Protein AF-A0A2A2TGB6-F1 (afdb_monomer)

Radius of gyration: 18.62 Å; Cα contacts (8 Å, |Δi|>4): 127; chains: 1; bounding box: 58×56×31 Å

Mean predicted aligned error: 11.12 Å

Organism: NCBI:txid987040

pLDDT: mean 76.11, std 18.31, range [36.84, 95.5]

Solvent-accessible surface area (backbone atoms only — not comparable to full-atom values): 7276 Å² total; per-residue (Å²): 134,87,78,77,81,79,78,75,74,75,59,67,70,59,56,49,50,54,51,52,59,74,47,57,43,78,45,72,71,53,74,88,47,35,65,60,49,33,50,50,52,38,50,45,40,63,69,57,45,51,79,82,42,55,72,67,58,37,41,71,77,40,45,94,55,62,73,78,56,65,52,55,61,59,43,71,75,45,55,27,36,32,33,25,45,86,94,43,78,45,26,41,30,34,43,43,98,87,75,47,75,78,44,79,47,63,40,82,92,56,66,90,69,52,88,89,63,85,124

Nearest PDB structures (foldseek):
  2fiw-assembly1_A  TM=8.473E-01  e=2.359E-06  Rhodopseudomonas palustris CGA009
  3fnc-assembly1_B  TM=7.275E-01  e=4.530E-03  Listeria innocua Clip11262
  7wx6-assembly1_A  TM=6.188E-01  e=2.766E-02  Legionella pneumophila
  2q0y-assembly1_A-2  TM=6.258E-01  e=2.050E-01  Cupriavidus pinatubonensis JMP134
  3iwg-assembly1_A  TM=6.695E-01  e=7.466E-01  Colwellia psychrerythraea 34H

Foldseek 3Di:
DDDPPPPPDPDPVVVVLVVQLVQWDKDADDPVCQVLVLVLQLCCLVPPVVVVDPPVVSCVRRPPDSPPDDSSVVRVVFRKMFTDGVPHTQKIWGADPVGDTPDIGGHPVCPPSCPVPPD

InterPro domains:
  IPR000182 GNAT domain [PF13673] (51-118)
  IPR000182 GNAT domain [PS51186] (24-119)
  IPR016181 Acyl-CoA N-acyltransferase [SSF55729] (23-118)

Structure (mmCIF, N/CA/C/O backbone):
data_AF-A0A2A2TGB6-F1
#
_entry.id   AF-A0A2A2TGB6-F1
#
loop_
_atom_site.group_PDB
_atom_site.id
_atom_site.type_symbol
_atom_site.label_atom_id
_atom_site.label_alt_id
_atom_site.label_comp_id
_atom_site.label_asym_id
_atom_site.label_entity_id
_atom_site.label_seq_id
_atom_site.pdbx_PDB_ins_code
_atom_site.Cartn_x
_atom_site.Cartn_y
_atom_site.Cartn_z
_atom_site.occupancy
_atom_site.B_iso_or_equiv
_atom_site.auth_seq_id
_atom_site.auth_comp_id
_atom_site.auth_asym_id
_atom_site.auth_atom_id
_atom_site.pdbx_PDB_model_num
ATOM 1 N N . MET A 1 1 ? -44.190 -40.721 10.093 1.00 41.72 1 MET A N 1
ATOM 2 C CA . MET A 1 1 ? -42.928 -40.725 9.331 1.00 41.72 1 MET A CA 1
ATOM 3 C C . MET A 1 1 ? -42.162 -39.500 9.788 1.00 41.72 1 MET A C 1
ATOM 5 O O . MET A 1 1 ? -42.586 -38.392 9.497 1.00 41.72 1 MET A O 1
ATOM 9 N N . THR A 1 2 ? -41.199 -39.695 10.682 1.00 36.84 2 THR A N 1
ATOM 10 C CA . THR A 1 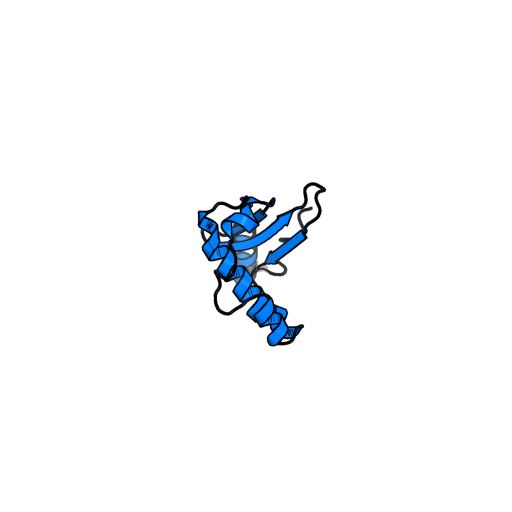2 ? -40.400 -38.630 11.296 1.00 36.84 2 THR A CA 1
ATOM 11 C C . THR A 1 2 ? -39.444 -38.073 10.251 1.00 36.84 2 THR A C 1
ATOM 13 O O . THR A 1 2 ? -38.562 -38.793 9.795 1.00 36.84 2 THR A O 1
ATOM 16 N N . SER A 1 3 ? -39.640 -36.822 9.843 1.00 40.56 3 SER A N 1
ATOM 17 C CA . SER A 1 3 ? -38.651 -36.103 9.044 1.00 40.56 3 SER A CA 1
ATOM 18 C C . SER A 1 3 ? -37.533 -35.669 9.985 1.00 40.56 3 SER A C 1
ATOM 20 O O . SER A 1 3 ? -37.740 -34.799 10.832 1.00 40.56 3 SER A O 1
ATOM 22 N N . GLU A 1 4 ? -36.380 -36.322 9.885 1.00 45.62 4 GLU A N 1
ATOM 23 C CA . GLU A 1 4 ? -35.153 -35.881 10.538 1.00 45.62 4 GLU A CA 1
ATOM 24 C C . GLU A 1 4 ? -34.819 -34.472 10.034 1.00 45.62 4 GLU A C 1
ATOM 26 O O . GLU A 1 4 ? -34.690 -34.231 8.833 1.00 45.62 4 GLU A O 1
ATOM 31 N N . VAL A 1 5 ? -34.733 -33.516 10.961 1.00 47.34 5 VAL A N 1
ATOM 32 C CA . VAL A 1 5 ? -34.152 -32.203 10.688 1.00 47.34 5 VAL A CA 1
ATOM 33 C C . VAL A 1 5 ? -32.661 -32.443 10.511 1.00 47.34 5 VAL A C 1
ATOM 35 O O . VAL A 1 5 ? -31.918 -32.563 11.484 1.00 47.34 5 VAL A O 1
ATOM 38 N N . GLU A 1 6 ? -32.236 -32.582 9.261 1.00 44.50 6 GLU A N 1
ATOM 39 C CA . GLU A 1 6 ? -30.831 -32.663 8.892 1.00 44.50 6 GLU A CA 1
ATOM 40 C C . GLU A 1 6 ? -30.180 -31.316 9.243 1.00 44.50 6 GLU A C 1
ATOM 42 O O . GLU A 1 6 ? -30.270 -30.331 8.506 1.00 44.50 6 GLU A O 1
ATOM 47 N N . CYS A 1 7 ? -29.595 -31.240 10.440 1.00 41.00 7 CYS A N 1
ATOM 48 C CA . CYS A 1 7 ? -28.822 -30.094 10.895 1.00 41.00 7 CYS A CA 1
ATOM 49 C C . CYS A 1 7 ? -27.540 -30.045 10.058 1.00 41.00 7 CYS A C 1
ATOM 51 O O . CYS A 1 7 ? -26.522 -30.640 10.422 1.00 41.00 7 CYS A O 1
ATOM 53 N N . LYS A 1 8 ? -27.618 -29.393 8.891 1.00 53.00 8 LYS A N 1
ATOM 54 C CA . LYS A 1 8 ? -26.451 -29.086 8.065 1.00 53.00 8 LYS A CA 1
ATOM 55 C C . LYS A 1 8 ? -25.483 -28.292 8.933 1.00 53.00 8 LYS A C 1
ATOM 57 O O . LYS A 1 8 ? -25.747 -27.141 9.265 1.00 53.00 8 LYS A O 1
ATOM 62 N N . GLN A 1 9 ? -24.392 -28.940 9.331 1.00 49.22 9 GLN A N 1
ATOM 63 C CA . GLN A 1 9 ? -23.269 -28.264 9.964 1.00 49.22 9 GLN A CA 1
ATOM 64 C C . GLN A 1 9 ? -22.810 -27.174 8.986 1.00 49.22 9 GLN A C 1
ATOM 66 O O . GLN A 1 9 ? -22.608 -27.496 7.809 1.00 49.22 9 GLN A O 1
ATOM 71 N N . PRO A 1 10 ? -22.722 -25.904 9.408 1.00 52.38 10 PRO A N 1
ATOM 72 C CA . PRO A 1 10 ? -22.328 -24.841 8.500 1.00 52.38 10 PRO A CA 1
ATOM 73 C C . PRO A 1 10 ? -20.917 -25.109 7.957 1.00 52.38 10 PRO A C 1
ATOM 75 O O . PRO A 1 10 ? -20.066 -25.708 8.627 1.00 52.38 10 PRO A O 1
ATOM 78 N N . ASP A 1 11 ? -20.692 -24.743 6.693 1.00 59.97 11 ASP A N 1
ATOM 79 C CA . ASP A 1 11 ? -19.392 -24.897 6.047 1.00 59.97 11 ASP A CA 1
ATOM 80 C C . ASP A 1 11 ? -18.390 -23.980 6.751 1.00 59.97 11 ASP A C 1
ATOM 82 O O . ASP A 1 11 ? -18.384 -22.762 6.571 1.00 59.97 11 ASP A O 1
ATOM 86 N N . ARG A 1 12 ? -17.505 -24.599 7.538 1.00 58.06 12 ARG A N 1
ATOM 87 C CA . ARG A 1 12 ? -16.460 -23.936 8.324 1.00 58.06 12 ARG A CA 1
ATOM 88 C C . ARG A 1 12 ? -15.630 -22.947 7.498 1.00 58.06 12 ARG A C 1
ATOM 90 O O . ARG A 1 12 ? -15.095 -21.999 8.060 1.00 58.06 12 ARG A O 1
ATOM 97 N N . SER A 1 13 ? -15.492 -23.153 6.185 1.00 59.09 13 SER A N 1
ATOM 98 C CA . SER A 1 13 ? -14.750 -22.248 5.302 1.00 59.09 13 SER A CA 1
ATOM 99 C C . SER A 1 13 ? -15.527 -20.976 4.933 1.00 59.09 13 SER A C 1
ATOM 101 O O . SER A 1 13 ? -14.917 -19.918 4.758 1.00 59.09 13 SER A O 1
ATOM 103 N N . GLN A 1 14 ? -16.856 -21.058 4.862 1.00 58.78 14 GLN A N 1
ATOM 104 C CA . GLN A 1 14 ? -17.754 -19.932 4.610 1.00 58.78 14 GLN A CA 1
ATOM 105 C C . GLN A 1 14 ? -17.903 -19.071 5.870 1.00 58.78 14 GLN A C 1
ATOM 107 O O . GLN A 1 14 ? -17.697 -17.859 5.798 1.00 58.78 14 GLN A O 1
ATOM 112 N N . ASP A 1 15 ? -18.082 -19.709 7.029 1.00 67.19 15 ASP A N 1
ATOM 113 C CA . ASP A 1 15 ? -18.143 -19.035 8.333 1.00 67.19 15 ASP A CA 1
ATOM 114 C C . ASP A 1 15 ? -16.843 -18.284 8.653 1.00 67.19 15 ASP A C 1
ATOM 116 O O . ASP A 1 15 ? -16.865 -17.161 9.154 1.00 67.19 15 ASP A O 1
ATOM 120 N N . LEU A 1 16 ? -15.683 -18.870 8.324 1.00 64.75 16 LEU A N 1
ATOM 121 C CA . LEU A 1 16 ? -14.388 -18.213 8.519 1.00 64.75 16 LEU A CA 1
ATOM 122 C C . LEU A 1 16 ? -14.219 -16.984 7.622 1.00 64.75 16 LEU A C 1
ATOM 124 O O . LEU A 1 16 ? -13.651 -15.991 8.065 1.00 64.75 16 LEU A O 1
ATOM 128 N N . ARG A 1 17 ? -14.706 -17.020 6.376 1.00 63.94 17 ARG A N 1
ATOM 129 C CA . ARG A 1 17 ? -14.644 -15.861 5.470 1.00 63.94 17 ARG A CA 1
ATOM 130 C C . ARG A 1 17 ? -15.557 -14.734 5.930 1.00 63.94 17 ARG A C 1
ATOM 132 O O . ARG A 1 17 ? -15.135 -13.582 5.917 1.00 63.94 17 ARG A O 1
ATOM 139 N N . GLU A 1 18 ? -16.777 -15.052 6.347 1.00 65.00 18 GLU A N 1
ATOM 140 C CA . GLU A 1 18 ? -17.701 -14.058 6.899 1.00 65.00 18 GLU A CA 1
ATOM 141 C C . GLU A 1 18 ? -17.174 -13.465 8.208 1.00 65.00 18 GLU A C 1
ATOM 143 O O . GLU A 1 18 ? -17.190 -12.245 8.375 1.00 65.00 18 GLU A O 1
ATOM 148 N N . TYR A 1 19 ? -16.611 -14.300 9.086 1.00 69.38 19 TYR A N 1
ATOM 149 C CA . TYR A 1 19 ? -15.948 -13.842 10.303 1.00 69.38 19 TYR A CA 1
ATOM 150 C C . TYR A 1 19 ? -14.799 -12.886 9.981 1.00 69.38 19 TYR A C 1
ATOM 152 O O . TYR A 1 19 ? -14.794 -11.761 10.467 1.00 69.38 19 TYR A O 1
ATOM 160 N N . VAL A 1 20 ? -13.877 -13.275 9.100 1.00 66.69 20 VAL A N 1
ATOM 161 C CA . VAL A 1 20 ? -12.769 -12.421 8.647 1.00 66.69 20 VAL A CA 1
ATOM 162 C C . VAL A 1 20 ? -13.285 -11.097 8.085 1.00 66.69 20 VAL A C 1
ATOM 164 O O . VAL A 1 20 ? -12.779 -10.049 8.473 1.00 66.69 20 VAL A O 1
ATOM 167 N N . ASN A 1 21 ? -14.312 -11.117 7.232 1.00 67.31 21 ASN A N 1
ATOM 168 C CA . ASN A 1 21 ? -14.883 -9.895 6.664 1.00 67.31 21 ASN A CA 1
ATOM 169 C C . ASN A 1 21 ? -15.476 -8.977 7.739 1.00 67.31 21 ASN A C 1
ATOM 171 O O . ASN A 1 21 ? -15.322 -7.764 7.647 1.00 67.31 21 ASN A O 1
ATOM 175 N N . SER A 1 22 ? -16.101 -9.542 8.777 1.00 71.88 22 SER A N 1
ATOM 176 C CA . SER A 1 22 ? -16.624 -8.770 9.912 1.00 71.88 22 SER A CA 1
ATOM 177 C C . SER A 1 22 ? -15.534 -8.136 10.787 1.00 71.88 22 SER A C 1
ATOM 179 O O . SER A 1 22 ? -15.832 -7.234 11.564 1.00 71.88 22 SER A O 1
ATOM 181 N N . GLN A 1 23 ? -14.285 -8.604 10.674 1.00 80.25 23 GLN A N 1
ATOM 182 C CA . GLN A 1 23 ? -13.135 -8.103 11.435 1.00 80.25 23 GLN A CA 1
ATOM 183 C C . GLN A 1 23 ? -12.277 -7.104 10.647 1.00 80.25 23 GLN A C 1
ATOM 185 O O . GLN A 1 23 ? -11.308 -6.581 11.197 1.00 80.25 23 GLN A O 1
ATOM 190 N N . ILE A 1 24 ? -12.592 -6.843 9.372 1.00 82.06 24 ILE A N 1
ATOM 191 C CA . ILE A 1 24 ? -11.867 -5.837 8.594 1.00 82.06 24 ILE A CA 1
ATOM 192 C C . ILE A 1 24 ? -12.261 -4.458 9.109 1.00 82.06 24 ILE A C 1
ATOM 194 O O . ILE A 1 24 ? -13.407 -4.030 8.980 1.00 82.06 24 ILE A O 1
ATOM 198 N N . ALA A 1 25 ? -11.280 -3.744 9.646 1.00 85.88 25 ALA A N 1
ATOM 199 C CA . ALA A 1 25 ? -11.416 -2.354 10.032 1.00 85.88 25 ALA A CA 1
ATOM 200 C C . ALA A 1 25 ? -10.616 -1.464 9.076 1.00 85.88 25 ALA A C 1
ATOM 202 O O . ALA A 1 25 ? -9.511 -1.806 8.643 1.00 85.88 25 ALA A O 1
ATOM 203 N N . ILE A 1 26 ? -11.185 -0.304 8.749 1.00 87.31 26 ILE A N 1
ATOM 204 C CA . ILE A 1 26 ? -10.531 0.723 7.938 1.00 87.31 26 ILE A CA 1
ATOM 205 C C . ILE A 1 26 ? -10.178 1.897 8.844 1.00 87.31 26 ILE A C 1
ATOM 207 O O . ILE A 1 26 ? -11.024 2.383 9.593 1.00 87.31 26 ILE A O 1
ATOM 211 N N . ARG A 1 27 ? -8.934 2.363 8.767 1.00 92.31 27 ARG A N 1
ATOM 212 C CA . ARG A 1 27 ? -8.470 3.566 9.470 1.00 92.31 27 ARG A CA 1
ATOM 213 C C . ARG A 1 27 ? -7.464 4.338 8.628 1.00 92.31 27 ARG A C 1
ATOM 215 O O . ARG A 1 27 ? -7.004 3.837 7.606 1.00 92.31 27 ARG A O 1
ATOM 222 N N . LEU A 1 28 ? -7.137 5.552 9.054 1.00 93.31 28 LEU A N 1
ATOM 223 C CA . LEU A 1 28 ? -6.038 6.310 8.461 1.00 93.31 28 LEU A CA 1
ATOM 224 C C . LEU A 1 28 ? -4.688 5.690 8.834 1.00 93.31 28 LEU A C 1
ATOM 226 O O . LEU A 1 28 ? -4.554 5.018 9.862 1.00 93.31 28 LEU A O 1
ATOM 230 N N . PHE A 1 29 ? -3.711 5.922 7.965 1.00 94.44 29 PHE A N 1
ATOM 231 C CA . PHE A 1 29 ? -2.316 5.576 8.187 1.00 94.44 29 PHE A CA 1
ATOM 232 C C . PHE A 1 29 ? -1.740 6.233 9.447 1.00 94.44 29 PHE A C 1
ATOM 234 O O . PHE A 1 29 ? -1.969 7.415 9.701 1.00 94.44 29 PHE A O 1
ATOM 241 N N . GLU A 1 30 ? -0.944 5.463 10.187 1.00 95.06 30 GLU A N 1
ATOM 242 C CA . GLU A 1 30 ? -0.091 5.923 11.280 1.00 95.06 30 GLU A CA 1
ATOM 243 C C . GLU A 1 30 ? 1.362 5.517 10.997 1.00 95.06 30 GLU A C 1
ATOM 245 O O . GLU A 1 30 ? 1.623 4.495 10.366 1.00 95.06 30 GLU A O 1
ATOM 250 N N . GLU A 1 31 ? 2.345 6.282 11.482 1.00 95.31 31 GLU A N 1
ATOM 251 C CA . GLU A 1 31 ? 3.760 6.050 11.136 1.00 95.31 31 GLU A CA 1
ATOM 252 C C . GLU A 1 31 ? 4.258 4.635 11.481 1.00 95.31 31 GLU A C 1
ATOM 254 O O . GLU A 1 31 ? 5.098 4.080 10.770 1.00 95.31 31 GLU A O 1
ATOM 259 N N . GLN A 1 32 ? 3.699 4.015 12.522 1.00 95.50 32 GLN A N 1
ATOM 260 C CA . GLN A 1 32 ? 4.002 2.639 12.935 1.00 95.50 32 GLN A CA 1
ATOM 261 C C . GLN A 1 32 ? 3.613 1.574 11.891 1.00 95.50 32 GLN A C 1
ATOM 263 O O . GLN A 1 32 ? 4.129 0.459 11.923 1.00 95.50 32 GLN A O 1
ATOM 268 N N . ASP A 1 33 ? 2.751 1.915 10.933 1.00 94.50 33 ASP A N 1
ATOM 269 C CA . ASP A 1 33 ? 2.296 1.016 9.867 1.00 94.50 33 ASP A CA 1
ATOM 270 C C . ASP A 1 33 ? 3.291 0.897 8.711 1.00 94.50 33 ASP A C 1
ATOM 272 O O . ASP A 1 33 ? 3.161 0.025 7.849 1.00 94.50 33 ASP A O 1
ATOM 276 N N . THR A 1 34 ? 4.283 1.788 8.680 1.00 94.56 34 THR A N 1
ATOM 277 C CA . THR A 1 34 ? 5.223 1.976 7.572 1.00 94.56 34 THR A CA 1
ATOM 278 C C . THR A 1 34 ? 5.837 0.676 7.070 1.00 94.56 34 THR A C 1
ATOM 280 O O . THR A 1 34 ? 5.845 0.411 5.867 1.00 94.56 34 THR A O 1
ATOM 283 N N . GLU A 1 35 ? 6.351 -0.144 7.982 1.00 94.88 35 GLU A N 1
ATOM 284 C CA . GLU A 1 35 ? 7.044 -1.377 7.619 1.00 94.88 35 GLU A CA 1
ATOM 285 C C . GLU A 1 35 ? 6.087 -2.411 7.013 1.00 94.88 35 GLU A C 1
ATOM 287 O O . GLU A 1 35 ? 6.382 -3.001 5.971 1.00 94.88 35 GLU A O 1
ATOM 292 N N . GLN A 1 36 ? 4.901 -2.570 7.607 1.00 94.69 36 GLN A N 1
ATOM 293 C CA . GLN A 1 36 ? 3.871 -3.466 7.087 1.00 94.69 36 GLN A CA 1
ATOM 294 C C . GLN A 1 36 ? 3.371 -3.014 5.705 1.00 94.69 36 GLN A C 1
ATOM 296 O O . GLN A 1 36 ? 3.177 -3.853 4.824 1.00 94.69 36 GLN A O 1
ATOM 301 N N . ILE A 1 37 ? 3.228 -1.704 5.468 1.00 92.81 37 ILE A N 1
ATOM 302 C CA . ILE A 1 37 ? 2.875 -1.159 4.147 1.00 92.81 37 ILE A CA 1
ATOM 303 C C . ILE A 1 37 ? 3.975 -1.433 3.121 1.00 92.81 37 ILE A C 1
ATOM 305 O O . ILE A 1 37 ? 3.677 -1.918 2.028 1.00 92.81 37 ILE A O 1
ATOM 309 N N . ALA A 1 38 ? 5.237 -1.156 3.462 1.00 93.81 38 ALA A N 1
ATOM 310 C CA . ALA A 1 38 ? 6.368 -1.386 2.568 1.00 93.81 38 ALA A CA 1
ATOM 311 C C . ALA A 1 38 ? 6.435 -2.858 2.131 1.00 93.81 38 ALA A C 1
ATOM 313 O O . ALA A 1 38 ? 6.579 -3.162 0.942 1.00 93.81 38 ALA A O 1
ATOM 314 N N . GLN A 1 39 ? 6.246 -3.773 3.085 1.00 93.62 39 GLN A N 1
ATOM 315 C CA . GLN A 1 39 ? 6.223 -5.207 2.827 1.00 93.62 39 GLN A CA 1
ATOM 316 C C . GLN A 1 39 ? 5.018 -5.624 1.976 1.00 93.62 39 GLN A C 1
ATOM 318 O O . GLN A 1 39 ? 5.175 -6.384 1.017 1.00 93.62 39 GLN A O 1
ATOM 323 N N . LEU A 1 40 ? 3.819 -5.125 2.298 1.00 90.69 40 LEU A N 1
ATOM 324 C CA . LEU A 1 40 ? 2.598 -5.440 1.560 1.00 90.69 40 LEU A CA 1
ATOM 325 C C . LEU A 1 40 ? 2.682 -4.961 0.107 1.00 90.69 40 LEU A C 1
ATOM 327 O O . LEU A 1 40 ? 2.356 -5.724 -0.806 1.00 90.69 40 LEU A O 1
ATOM 331 N N . PHE A 1 41 ? 3.155 -3.736 -0.124 1.00 90.75 41 PHE A N 1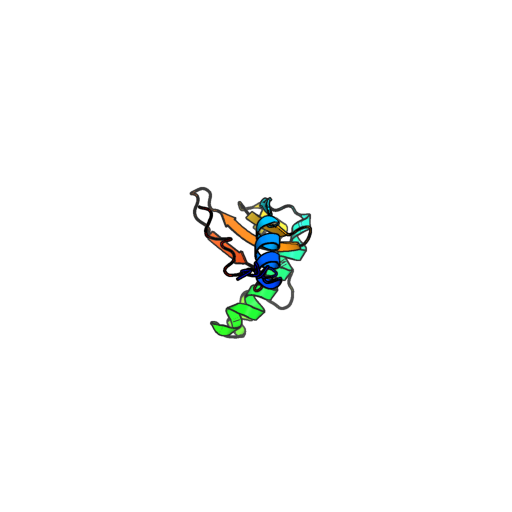
ATOM 332 C CA . PHE A 1 41 ? 3.383 -3.209 -1.466 1.00 90.75 41 PHE A CA 1
ATOM 333 C C . PHE A 1 41 ? 4.378 -4.076 -2.239 1.00 90.75 41 PHE A C 1
ATOM 335 O O . PHE A 1 41 ? 4.066 -4.545 -3.335 1.00 90.75 41 PHE A O 1
ATOM 342 N N . HIS A 1 42 ? 5.550 -4.336 -1.649 1.00 92.50 42 HIS A N 1
ATOM 343 C CA . HIS A 1 42 ? 6.599 -5.120 -2.293 1.00 92.50 42 HIS A CA 1
ATOM 344 C C . HIS A 1 42 ? 6.093 -6.511 -2.694 1.00 92.50 42 HIS A C 1
ATOM 346 O O . HIS A 1 42 ? 6.252 -6.921 -3.845 1.00 92.50 42 HIS A O 1
ATOM 352 N N . ASN A 1 43 ? 5.418 -7.209 -1.777 1.00 89.38 43 ASN A N 1
ATOM 353 C CA . ASN A 1 43 ? 4.868 -8.538 -2.036 1.00 89.38 43 ASN A CA 1
ATOM 354 C C . ASN A 1 43 ? 3.786 -8.497 -3.113 1.00 89.38 43 ASN A C 1
ATOM 356 O O . ASN A 1 43 ? 3.781 -9.335 -4.009 1.00 89.38 43 ASN A O 1
ATOM 360 N N . THR A 1 44 ? 2.901 -7.501 -3.076 1.00 85.12 44 THR A N 1
ATOM 361 C CA . THR A 1 44 ? 1.833 -7.379 -4.075 1.00 85.12 44 THR A CA 1
ATOM 362 C C . THR A 1 44 ? 2.415 -7.173 -5.472 1.00 85.12 44 THR A C 1
ATOM 364 O O . THR A 1 44 ? 2.064 -7.899 -6.401 1.00 85.12 44 THR A O 1
ATOM 367 N N . VAL A 1 45 ? 3.378 -6.263 -5.625 1.00 86.25 45 VAL A N 1
ATOM 368 C CA . VAL A 1 45 ? 4.032 -6.010 -6.917 1.00 86.25 45 VAL A CA 1
ATOM 369 C C . VAL A 1 45 ? 4.824 -7.235 -7.393 1.00 86.25 45 VAL A C 1
ATOM 371 O O . VAL A 1 45 ? 4.762 -7.597 -8.567 1.00 86.25 45 VAL A O 1
ATOM 374 N N . ARG A 1 46 ? 5.546 -7.919 -6.502 1.00 87.75 46 ARG A N 1
ATOM 375 C CA . ARG A 1 46 ? 6.395 -9.065 -6.867 1.00 87.75 46 ARG A CA 1
ATOM 376 C C . ARG A 1 46 ? 5.625 -10.353 -7.137 1.00 87.75 46 ARG A C 1
ATOM 378 O O . ARG A 1 46 ? 6.085 -11.152 -7.944 1.00 87.75 46 ARG A O 1
ATOM 385 N N . GLU A 1 47 ? 4.492 -10.574 -6.479 1.00 86.19 47 GLU A N 1
ATOM 386 C CA . GLU A 1 47 ? 3.743 -11.833 -6.579 1.00 86.19 47 GLU A CA 1
ATOM 387 C C . GLU A 1 47 ? 2.540 -11.754 -7.519 1.00 86.19 47 GLU A C 1
ATOM 389 O O . GLU A 1 47 ? 2.192 -12.752 -8.155 1.00 86.19 47 GLU A O 1
ATOM 394 N N . ILE A 1 48 ? 1.894 -10.588 -7.602 1.00 80.62 48 ILE A N 1
ATOM 395 C CA . ILE A 1 48 ? 0.695 -10.396 -8.423 1.00 80.62 48 ILE A CA 1
ATOM 396 C C . ILE A 1 48 ? 1.089 -9.819 -9.779 1.00 80.62 48 ILE A C 1
ATOM 398 O O . ILE A 1 48 ? 0.883 -10.474 -10.800 1.00 80.62 48 ILE A O 1
ATOM 402 N N . ASN A 1 49 ? 1.752 -8.659 -9.793 1.00 80.06 49 ASN A N 1
ATOM 403 C CA . ASN A 1 49 ? 2.056 -7.943 -11.038 1.00 80.06 49 ASN A CA 1
ATOM 404 C C . ASN A 1 49 ? 3.107 -8.662 -11.906 1.00 80.06 49 ASN A C 1
ATOM 406 O O . ASN A 1 49 ? 3.206 -8.394 -13.099 1.00 80.06 49 ASN A O 1
ATOM 410 N N . ILE A 1 50 ? 3.860 -9.626 -11.366 1.00 83.44 50 ILE A N 1
ATOM 411 C CA . ILE A 1 50 ? 4.791 -10.456 -12.154 1.00 83.44 50 ILE A CA 1
ATOM 412 C C . ILE A 1 50 ? 4.108 -11.269 -13.263 1.00 83.44 50 ILE A C 1
ATOM 414 O O . ILE A 1 50 ? 4.778 -11.740 -14.178 1.00 83.44 50 ILE A O 1
ATOM 418 N N . ARG A 1 51 ? 2.783 -11.441 -13.191 1.00 82.44 51 ARG A N 1
ATOM 419 C CA . ARG A 1 51 ? 1.993 -12.126 -14.222 1.00 82.44 51 ARG A CA 1
ATOM 420 C C . ARG A 1 51 ? 1.752 -11.258 -15.455 1.00 82.44 51 ARG A C 1
ATOM 422 O O . ARG A 1 51 ? 1.653 -11.797 -16.551 1.00 82.44 51 ARG A O 1
ATOM 429 N N . ASP A 1 52 ? 1.706 -9.943 -15.265 1.00 86.75 52 ASP A N 1
ATOM 430 C CA . ASP A 1 52 ? 1.290 -8.980 -16.289 1.00 86.75 52 ASP A CA 1
ATOM 431 C C . ASP A 1 52 ? 2.452 -8.103 -16.784 1.00 86.75 52 ASP A C 1
ATOM 433 O O . ASP A 1 52 ? 2.351 -7.457 -17.827 1.00 86.75 52 ASP A O 1
ATOM 437 N N . TYR A 1 53 ? 3.578 -8.092 -16.063 1.00 87.38 53 TYR A N 1
ATOM 438 C CA . TYR A 1 53 ? 4.720 -7.223 -16.341 1.00 87.38 53 TYR A CA 1
ATOM 439 C C . TYR A 1 53 ? 6.047 -7.978 -16.353 1.00 87.38 53 TYR A C 1
ATOM 441 O O . TYR A 1 53 ? 6.239 -8.988 -15.675 1.00 87.38 53 TYR A O 1
ATOM 449 N N . SER A 1 54 ? 7.017 -7.446 -17.102 1.00 91.69 54 SER A N 1
ATOM 450 C CA . SER A 1 54 ? 8.364 -8.019 -17.138 1.00 91.69 54 SER A CA 1
ATOM 451 C C . SER A 1 54 ? 9.060 -7.906 -15.781 1.00 91.69 54 SER A C 1
ATOM 453 O O . SER A 1 54 ? 8.850 -6.959 -15.020 1.00 91.69 54 SER A O 1
ATOM 455 N N . SER A 1 55 ? 9.996 -8.816 -15.507 1.00 90.19 55 SER A N 1
ATOM 456 C CA . SER A 1 55 ? 10.772 -8.784 -14.262 1.00 90.19 55 SER A CA 1
ATOM 457 C C . SER A 1 55 ? 11.543 -7.473 -14.065 1.00 90.19 55 SER A C 1
ATOM 459 O O . SER A 1 55 ? 11.771 -7.070 -12.930 1.00 90.19 55 SER A O 1
ATOM 461 N N . ASN A 1 56 ? 11.937 -6.795 -15.149 1.00 93.06 56 ASN A N 1
ATOM 462 C CA . ASN A 1 56 ? 12.588 -5.486 -15.072 1.00 93.06 56 ASN A CA 1
ATOM 463 C C . ASN A 1 56 ? 11.618 -4.391 -14.618 1.00 93.06 56 ASN A C 1
ATOM 465 O O . ASN A 1 56 ? 11.987 -3.590 -13.767 1.00 93.06 56 ASN A O 1
ATOM 469 N N . GLN A 1 57 ? 10.385 -4.381 -15.131 1.00 92.69 57 GLN A N 1
ATOM 470 C CA . GLN A 1 57 ? 9.355 -3.432 -14.694 1.00 92.69 57 GLN A CA 1
ATOM 471 C C . GLN A 1 57 ? 8.976 -3.669 -13.231 1.00 92.69 57 GLN A C 1
ATOM 473 O O . GLN A 1 57 ? 8.979 -2.736 -12.435 1.00 92.69 57 GLN A O 1
ATOM 478 N N . VAL A 1 58 ? 8.758 -4.929 -12.849 1.00 91.94 58 VAL A N 1
ATOM 479 C CA . VAL A 1 58 ? 8.452 -5.299 -11.462 1.00 91.94 58 VAL A CA 1
ATOM 480 C C . VAL A 1 58 ? 9.579 -4.881 -10.512 1.00 91.94 58 VAL A C 1
ATOM 482 O O . VAL A 1 58 ? 9.307 -4.285 -9.475 1.00 91.94 58 VAL A O 1
ATOM 485 N N . ARG A 1 59 ? 10.847 -5.131 -10.870 1.00 91.69 59 ARG A N 1
ATOM 486 C CA . ARG A 1 59 ? 12.006 -4.684 -10.077 1.00 91.69 59 ARG A CA 1
ATOM 487 C C . ARG A 1 59 ? 12.146 -3.166 -10.014 1.00 91.69 59 ARG A C 1
ATOM 489 O O . ARG A 1 59 ? 12.608 -2.661 -8.999 1.00 91.69 59 ARG A O 1
ATOM 496 N N . ALA A 1 60 ? 11.776 -2.453 -11.075 1.00 91.19 60 ALA A N 1
ATOM 497 C CA . ALA A 1 60 ? 11.799 -0.995 -11.082 1.00 91.19 60 ALA A CA 1
ATOM 498 C C . ALA A 1 60 ? 10.752 -0.407 -10.122 1.00 91.19 60 ALA A C 1
ATOM 500 O O . ALA A 1 60 ? 11.018 0.608 -9.485 1.00 91.19 60 ALA A O 1
ATOM 501 N N . TRP A 1 61 ? 9.586 -1.046 -9.993 1.00 89.81 61 TRP A N 1
ATOM 502 C CA . TRP A 1 61 ? 8.515 -0.589 -9.101 1.00 89.81 61 TRP A CA 1
ATOM 503 C C . TRP A 1 61 ? 8.658 -1.063 -7.660 1.00 89.81 61 TRP A C 1
ATOM 505 O O . TRP A 1 61 ? 8.325 -0.319 -6.744 1.00 89.81 61 TRP A O 1
ATOM 515 N N . ALA A 1 62 ? 9.157 -2.277 -7.451 1.00 92.25 62 ALA A N 1
ATOM 516 C CA . ALA A 1 62 ? 9.417 -2.838 -6.133 1.00 92.25 62 ALA A CA 1
ATOM 517 C C . ALA A 1 62 ? 10.822 -3.443 -6.108 1.00 92.25 62 ALA A C 1
ATOM 519 O O . ALA A 1 62 ? 10.944 -4.652 -6.298 1.00 92.25 62 ALA A O 1
ATOM 520 N N . PRO A 1 63 ? 11.885 -2.641 -5.918 1.00 93.31 63 PRO A N 1
ATOM 521 C CA . PRO A 1 63 ? 13.255 -3.127 -5.742 1.00 93.31 63 PRO A CA 1
ATOM 522 C C . PRO A 1 63 ? 13.382 -4.087 -4.554 1.00 93.31 63 PRO A C 1
ATOM 524 O O . PRO A 1 63 ? 12.514 -4.118 -3.693 1.00 93.31 63 PRO A O 1
ATOM 527 N N . ASP A 1 64 ? 14.479 -4.848 -4.482 1.00 91.75 64 ASP A N 1
ATOM 528 C CA . ASP A 1 64 ? 14.674 -5.833 -3.400 1.00 91.75 64 ASP A CA 1
ATOM 529 C C . ASP A 1 64 ? 14.752 -5.175 -2.005 1.00 91.75 64 ASP A C 1
ATOM 531 O O . ASP A 1 64 ? 14.438 -5.800 -0.996 1.00 91.75 64 ASP A O 1
ATOM 535 N N . ASN A 1 65 ? 15.151 -3.900 -1.943 1.00 93.94 65 ASN A N 1
ATOM 536 C CA . ASN A 1 65 ? 15.085 -3.098 -0.727 1.00 93.94 65 ASN A CA 1
ATOM 537 C C . ASN A 1 65 ? 13.683 -2.492 -0.570 1.00 93.94 65 ASN A C 1
ATOM 539 O O . ASN A 1 65 ? 13.343 -1.549 -1.282 1.00 93.94 65 ASN A O 1
ATOM 543 N N . ILE A 1 66 ? 12.906 -2.961 0.408 1.00 93.00 66 ILE A N 1
ATOM 544 C CA . ILE A 1 66 ? 11.562 -2.432 0.692 1.00 93.00 66 ILE A CA 1
ATOM 545 C C . ILE A 1 66 ? 11.573 -0.969 1.174 1.00 93.00 66 ILE A C 1
ATOM 547 O O . ILE A 1 66 ? 10.578 -0.267 1.010 1.00 93.00 66 ILE A O 1
ATOM 551 N N . TYR A 1 67 ? 12.704 -0.471 1.683 1.00 93.44 67 TYR A N 1
ATOM 552 C CA . TYR A 1 67 ? 12.890 0.914 2.138 1.00 93.44 67 TYR A CA 1
ATOM 553 C C . TYR A 1 67 ? 13.432 1.842 1.036 1.00 93.44 67 TYR A C 1
ATOM 555 O O . TYR A 1 67 ? 13.982 2.902 1.326 1.00 93.44 67 TYR A O 1
ATOM 563 N N . PHE A 1 68 ? 13.311 1.463 -0.242 1.00 92.19 68 PHE A N 1
ATOM 564 C CA . PHE A 1 68 ? 13.791 2.269 -1.376 1.00 92.19 68 PHE A CA 1
ATOM 565 C C . PHE A 1 68 ? 13.122 3.651 -1.507 1.00 92.19 68 PHE A C 1
ATOM 567 O O . PHE A 1 68 ? 13.586 4.479 -2.289 1.00 92.19 68 PHE A O 1
ATOM 574 N N . ARG A 1 69 ? 12.034 3.899 -0.767 1.00 92.06 69 ARG A N 1
ATOM 575 C CA . ARG A 1 69 ? 11.343 5.189 -0.680 1.00 92.06 69 ARG A CA 1
ATOM 576 C C . ARG A 1 69 ? 10.981 5.518 0.767 1.00 92.06 69 ARG A C 1
ATOM 578 O O . ARG A 1 69 ? 10.841 4.620 1.597 1.00 92.06 69 ARG A O 1
ATOM 585 N N . ASN A 1 70 ? 10.769 6.802 1.045 1.00 93.69 70 ASN A N 1
ATOM 586 C CA . ASN A 1 70 ? 10.300 7.268 2.345 1.00 93.69 70 ASN A CA 1
ATOM 587 C C . ASN A 1 70 ? 8.790 7.027 2.487 1.00 93.69 70 ASN A C 1
ATOM 589 O O . ASN A 1 70 ? 7.969 7.867 2.133 1.00 93.69 70 ASN A O 1
ATOM 593 N N . TRP A 1 71 ? 8.419 5.841 2.958 1.00 93.19 71 TRP A N 1
ATOM 594 C CA . TRP A 1 71 ? 7.021 5.436 3.104 1.00 93.19 71 TRP A CA 1
ATOM 595 C C . TRP A 1 71 ? 6.230 6.303 4.082 1.00 93.19 71 TRP A C 1
ATOM 597 O O . TRP A 1 71 ? 5.073 6.585 3.792 1.00 93.19 71 TRP A O 1
ATOM 607 N N . VAL A 1 72 ? 6.852 6.778 5.167 1.00 94.44 72 VAL A N 1
ATOM 608 C CA . VAL A 1 72 ? 6.212 7.732 6.086 1.00 94.44 72 VAL A CA 1
ATOM 609 C C . VAL A 1 72 ? 5.810 8.988 5.321 1.00 94.44 72 VAL A C 1
ATOM 611 O O . VAL A 1 72 ? 4.653 9.380 5.339 1.00 94.44 72 VAL A O 1
ATOM 614 N N . GLU A 1 73 ? 6.745 9.590 4.589 1.00 93.06 73 GLU A N 1
ATOM 615 C CA . GLU A 1 73 ? 6.483 10.814 3.826 1.00 93.06 73 GLU A CA 1
ATOM 616 C C . GLU A 1 73 ? 5.438 10.604 2.725 1.00 93.06 73 GLU A C 1
ATOM 618 O O . GLU A 1 73 ? 4.522 11.415 2.576 1.00 93.06 73 GLU A O 1
ATOM 623 N N . VAL A 1 74 ? 5.526 9.504 1.971 1.00 89.94 74 VAL A N 1
ATOM 624 C CA . VAL A 1 74 ? 4.559 9.235 0.899 1.00 89.94 74 VAL A CA 1
ATOM 625 C C . VAL A 1 74 ? 3.156 9.002 1.462 1.00 89.94 74 VAL A C 1
ATOM 627 O O . VAL A 1 74 ? 2.200 9.562 0.936 1.00 89.94 74 VAL A O 1
ATOM 630 N N . CYS A 1 75 ? 3.020 8.218 2.532 1.00 90.62 75 CYS A N 1
ATOM 631 C CA . CYS A 1 75 ? 1.713 7.917 3.107 1.00 90.62 75 CYS A CA 1
ATOM 632 C C . CYS A 1 75 ? 1.123 9.112 3.871 1.00 90.62 75 CYS A C 1
ATOM 634 O O . CYS A 1 75 ? -0.078 9.348 3.767 1.00 90.62 75 CYS A O 1
ATOM 636 N N . SER A 1 76 ? 1.944 9.887 4.589 1.00 90.75 76 SER A N 1
ATOM 637 C CA . SER A 1 76 ? 1.500 11.067 5.350 1.00 90.75 76 SER A CA 1
ATOM 638 C C . SER A 1 76 ? 1.178 12.277 4.473 1.00 90.75 76 SER A C 1
ATOM 640 O O . SER A 1 76 ? 0.430 13.156 4.894 1.00 90.75 76 SER A O 1
ATOM 642 N N . SER A 1 77 ? 1.730 12.354 3.258 1.00 88.69 77 SER A N 1
ATOM 643 C CA . SER A 1 77 ? 1.417 13.434 2.306 1.00 88.69 77 SER A CA 1
ATOM 644 C C . SER A 1 77 ? 0.097 13.226 1.551 1.00 88.69 77 SER A C 1
ATOM 646 O O . SER A 1 77 ? -0.300 14.093 0.771 1.00 88.69 77 SER A O 1
ATOM 648 N N . ARG A 1 78 ? -0.594 12.101 1.778 1.00 85.19 78 ARG A N 1
ATOM 649 C CA . ARG A 1 78 ? -1.817 11.684 1.075 1.00 85.19 78 ARG A CA 1
ATOM 650 C C . ARG A 1 78 ? -2.877 11.217 2.071 1.00 85.19 78 ARG A C 1
ATOM 652 O O . ARG A 1 78 ? -2.553 10.854 3.200 1.00 85.19 78 ARG A O 1
ATOM 659 N N . PHE A 1 79 ? -4.147 11.163 1.664 1.00 86.94 79 PHE A N 1
ATOM 660 C CA . PHE A 1 79 ? -5.172 10.488 2.470 1.00 86.94 79 PHE A CA 1
ATOM 661 C C . PHE A 1 79 ? -5.044 8.974 2.298 1.00 86.94 79 PHE A C 1
ATOM 663 O O . PHE A 1 79 ? -5.758 8.346 1.515 1.00 86.94 79 PHE A O 1
ATOM 670 N N . THR A 1 80 ? -4.086 8.400 3.021 1.00 90.44 80 THR A N 1
ATOM 671 C CA . THR A 1 80 ? -3.798 6.968 2.984 1.00 90.44 80 THR A CA 1
ATOM 672 C C . THR A 1 80 ? -4.660 6.234 4.004 1.00 90.44 80 THR A C 1
ATOM 674 O O . THR A 1 80 ? -4.545 6.448 5.213 1.00 90.44 80 THR A O 1
ATOM 677 N N . TYR A 1 81 ? -5.511 5.342 3.512 1.00 90.44 81 TYR A N 1
ATOM 678 C CA . TYR A 1 81 ? -6.322 4.432 4.307 1.00 90.44 81 TYR A CA 1
ATOM 679 C C . TYR A 1 81 ? -5.684 3.052 4.373 1.00 90.44 81 TYR A C 1
ATOM 681 O O . TYR A 1 81 ? -5.095 2.565 3.409 1.00 90.44 81 TYR A O 1
ATOM 689 N N . ILE A 1 82 ? -5.865 2.398 5.511 1.00 91.38 82 ILE A N 1
ATOM 690 C CA . ILE A 1 82 ? -5.397 1.052 5.807 1.00 91.38 82 ILE A CA 1
ATOM 691 C C . ILE A 1 82 ? -6.604 0.180 6.107 1.00 91.38 82 ILE A C 1
ATOM 693 O O . ILE A 1 82 ? -7.403 0.503 6.986 1.00 91.38 82 ILE A O 1
ATOM 697 N N . ALA A 1 83 ? -6.685 -0.958 5.428 1.00 89.62 83 ALA A N 1
ATOM 698 C CA . ALA A 1 83 ? -7.522 -2.075 5.826 1.00 89.62 83 ALA A CA 1
ATOM 699 C C . ALA A 1 83 ? -6.681 -3.035 6.676 1.00 89.62 83 ALA A C 1
ATOM 701 O O . ALA A 1 83 ? -5.641 -3.527 6.229 1.00 89.62 83 ALA A O 1
ATOM 702 N N . HIS A 1 84 ? -7.132 -3.315 7.894 1.00 87.88 84 HIS A N 1
ATOM 703 C CA . HIS A 1 84 ? -6.451 -4.212 8.821 1.00 87.88 84 HIS A CA 1
ATOM 704 C C . HIS A 1 84 ? -7.424 -5.219 9.429 1.00 87.88 84 HIS A C 1
ATOM 706 O O . HIS A 1 84 ? -8.620 -4.960 9.545 1.00 87.88 84 HIS A O 1
ATOM 712 N N . ILE A 1 85 ? -6.889 -6.380 9.796 1.00 86.69 85 ILE A N 1
ATOM 713 C CA . ILE A 1 85 ? -7.578 -7.413 10.566 1.00 86.69 85 ILE A CA 1
ATOM 714 C C . ILE A 1 85 ? -6.726 -7.654 11.802 1.00 86.69 85 ILE A C 1
ATOM 716 O O . ILE A 1 85 ? -5.587 -8.111 11.679 1.00 86.69 85 ILE A O 1
ATOM 720 N N . MET A 1 86 ? -7.274 -7.348 12.980 1.00 84.81 86 MET A N 1
ATOM 721 C CA . MET A 1 86 ? -6.507 -7.338 14.231 1.00 84.81 86 MET A CA 1
ATOM 722 C C . MET A 1 86 ? -5.243 -6.477 14.058 1.00 84.81 86 MET A C 1
ATOM 724 O O . MET A 1 86 ? -5.365 -5.316 13.705 1.00 84.81 86 MET A O 1
ATOM 728 N N . ASP A 1 87 ? -4.038 -7.023 14.204 1.00 83.88 87 ASP A N 1
ATOM 729 C CA . ASP A 1 87 ? -2.794 -6.246 14.082 1.00 83.88 87 ASP A CA 1
ATOM 730 C C . ASP A 1 87 ? -2.137 -6.339 12.691 1.00 83.88 87 ASP A C 1
ATOM 732 O O . ASP A 1 87 ? -1.030 -5.841 12.476 1.00 83.88 87 ASP A O 1
ATOM 736 N N . THR A 1 88 ? -2.796 -7.003 11.733 1.00 87.88 88 THR A N 1
ATOM 737 C CA . THR A 1 88 ? -2.243 -7.256 10.395 1.00 87.88 88 THR A CA 1
ATOM 738 C C . THR A 1 88 ? -2.853 -6.334 9.355 1.00 87.88 88 THR A C 1
ATOM 740 O O . THR A 1 88 ? -4.066 -6.345 9.132 1.00 87.88 88 THR A O 1
ATOM 743 N N . ILE A 1 89 ? -2.001 -5.602 8.642 1.00 91.12 89 ILE A N 1
ATOM 744 C CA . ILE A 1 89 ? -2.413 -4.817 7.480 1.00 91.12 89 ILE A CA 1
ATOM 745 C C . ILE A 1 89 ? -2.659 -5.750 6.297 1.00 91.12 89 ILE A C 1
ATOM 747 O O . ILE A 1 89 ? -1.769 -6.451 5.816 1.00 91.12 89 ILE A O 1
ATOM 751 N N . V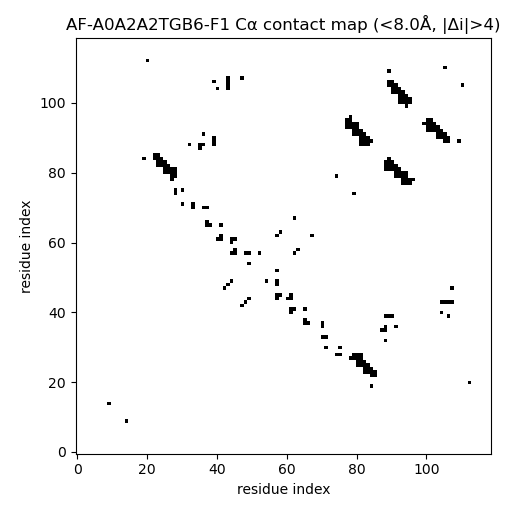AL A 1 90 ? -3.898 -5.742 5.813 1.00 87.31 90 VAL A N 1
ATOM 752 C CA . VAL A 1 90 ? -4.354 -6.568 4.689 1.00 87.31 90 VAL A CA 1
ATOM 753 C C . VAL A 1 90 ? -4.628 -5.744 3.438 1.00 87.31 90 VAL A C 1
ATOM 755 O O . VAL A 1 90 ? -4.881 -6.307 2.376 1.00 87.31 90 VAL A O 1
ATOM 758 N N . GLY A 1 91 ? -4.570 -4.421 3.533 1.00 87.88 91 GLY A N 1
ATOM 759 C CA . GLY A 1 91 ? -4.680 -3.535 2.390 1.00 87.88 91 GLY A CA 1
ATOM 760 C C . GLY A 1 91 ? -4.319 -2.104 2.740 1.00 87.88 91 GLY A C 1
ATOM 761 O O . GLY A 1 91 ? -4.428 -1.696 3.893 1.00 87.88 91 GLY A O 1
ATOM 762 N N . PHE A 1 92 ? -3.921 -1.331 1.739 1.00 90.31 92 PHE A N 1
ATOM 763 C CA . PHE A 1 92 ? -3.850 0.118 1.864 1.00 90.31 92 PHE A CA 1
ATOM 764 C C . PHE A 1 92 ? -4.235 0.773 0.543 1.00 90.31 92 PHE A C 1
ATOM 766 O O . PHE A 1 92 ? -4.103 0.169 -0.526 1.00 90.31 92 PHE A O 1
ATOM 773 N N . GLY A 1 93 ? -4.719 2.002 0.614 1.00 87.44 93 GLY A N 1
ATOM 774 C CA . GLY A 1 93 ? -5.055 2.770 -0.567 1.00 87.44 93 GLY A CA 1
ATOM 775 C C . GLY A 1 93 ? -5.079 4.264 -0.314 1.00 87.44 93 GLY A C 1
ATOM 776 O O . GLY A 1 93 ? -5.211 4.712 0.820 1.00 87.44 93 GLY A O 1
ATOM 777 N N . GLU A 1 94 ? -4.927 5.021 -1.386 1.00 84.00 94 GLU A N 1
ATOM 778 C CA . GLU A 1 94 ? -4.882 6.478 -1.372 1.00 84.00 94 GLU A CA 1
ATOM 779 C C . GLU A 1 94 ? -6.215 7.005 -1.909 1.00 84.00 94 GLU A C 1
ATOM 781 O O . GLU A 1 94 ? -6.687 6.559 -2.959 1.00 84.00 94 GLU A O 1
ATOM 786 N N . LEU A 1 95 ? -6.837 7.921 -1.166 1.00 73.19 95 LEU A N 1
ATOM 787 C CA . LEU A 1 95 ? -8.024 8.644 -1.605 1.00 73.19 95 LEU A CA 1
ATOM 788 C C . LEU A 1 95 ? -7.629 10.075 -1.980 1.00 73.19 95 LEU A C 1
ATOM 790 O O . LEU A 1 95 ? -7.000 10.794 -1.208 1.00 73.19 95 LEU A O 1
ATOM 794 N N . GLU A 1 96 ? -8.025 10.508 -3.162 1.00 66.88 96 GLU A N 1
ATOM 795 C CA . GLU A 1 96 ? -7.928 11.896 -3.577 1.00 66.88 96 GLU A CA 1
ATOM 796 C C . GLU A 1 96 ? -8.956 12.751 -2.834 1.00 66.88 96 GLU A C 1
ATOM 798 O O . GLU A 1 96 ? -10.048 12.300 -2.479 1.00 66.88 96 GLU A O 1
ATOM 803 N N . ALA A 1 97 ? -8.655 14.040 -2.666 1.00 63.75 97 ALA A N 1
ATOM 804 C CA . ALA A 1 97 ? -9.561 14.985 -2.006 1.00 63.75 97 ALA A CA 1
ATOM 805 C C . ALA A 1 97 ? -10.920 15.140 -2.728 1.00 63.75 97 ALA A C 1
ATOM 807 O O . ALA A 1 97 ? -11.884 15.632 -2.144 1.00 63.75 97 ALA A O 1
ATOM 808 N N . ASN A 1 98 ? -11.004 14.722 -3.995 1.00 66.88 98 ASN A N 1
ATOM 809 C CA . ASN A 1 98 ? -12.233 14.694 -4.792 1.00 66.88 98 ASN A CA 1
ATOM 810 C C . ASN A 1 98 ? -13.048 13.392 -4.631 1.00 66.88 98 ASN A C 1
ATOM 812 O O . ASN A 1 98 ? -14.082 13.249 -5.280 1.00 66.88 98 ASN A O 1
ATOM 816 N N . GLY A 1 99 ? -12.597 12.458 -3.787 1.00 56.75 99 GLY A N 1
ATOM 817 C CA . GLY A 1 99 ? 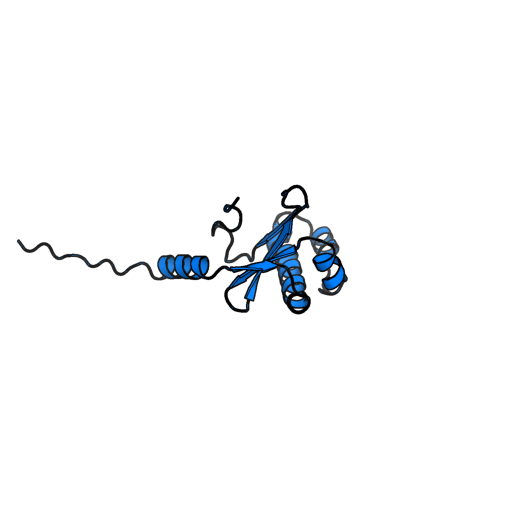-13.253 11.175 -3.535 1.00 56.75 99 GLY A CA 1
ATOM 818 C C . GLY A 1 99 ? -12.873 10.052 -4.505 1.00 56.75 99 GLY A C 1
ATOM 819 O O . GLY A 1 99 ? -13.466 8.978 -4.432 1.00 56.75 99 GLY A O 1
ATOM 820 N N . HIS A 1 100 ? -11.910 10.257 -5.408 1.00 60.34 100 HIS A N 1
ATOM 821 C CA . HIS A 1 100 ? -11.395 9.191 -6.271 1.00 60.34 100 HIS A CA 1
ATOM 822 C C . HIS A 1 100 ? -10.329 8.351 -5.560 1.00 60.34 100 HIS A C 1
ATOM 824 O O . HIS A 1 100 ? -9.521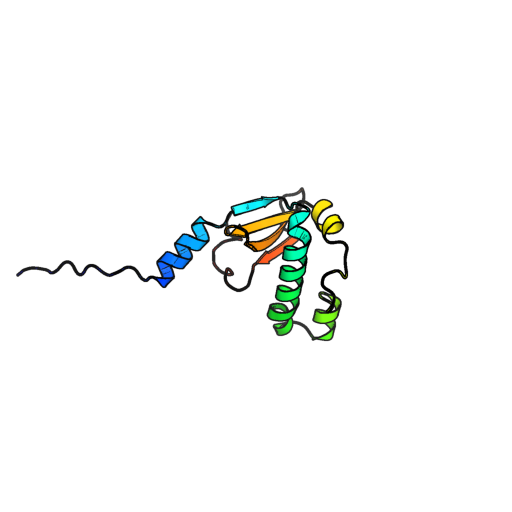 8.872 -4.802 1.00 60.34 100 HIS A O 1
ATOM 830 N N . ILE A 1 101 ? -10.300 7.045 -5.822 1.00 58.50 101 ILE A N 1
ATOM 831 C CA . ILE A 1 101 ? -9.246 6.153 -5.322 1.00 58.50 101 ILE A CA 1
ATOM 832 C C . ILE A 1 101 ? -8.055 6.244 -6.284 1.00 58.50 101 ILE A C 1
ATOM 834 O O . ILE A 1 101 ? -8.196 5.871 -7.448 1.00 58.50 101 ILE A O 1
ATOM 838 N N . ASP A 1 102 ? -6.905 6.723 -5.805 1.00 49.81 102 ASP A N 1
ATOM 839 C CA . ASP A 1 102 ? -5.671 6.845 -6.602 1.00 49.81 102 ASP A CA 1
ATOM 840 C C . ASP A 1 102 ? -4.940 5.496 -6.701 1.00 49.81 102 ASP A C 1
ATOM 842 O O . ASP A 1 102 ? -4.475 5.081 -7.761 1.00 49.81 102 ASP A O 1
ATOM 846 N N . CYS A 1 103 ? -4.913 4.733 -5.605 1.00 60.97 103 CYS A N 1
ATOM 847 C CA . CYS A 1 103 ? -4.313 3.400 -5.552 1.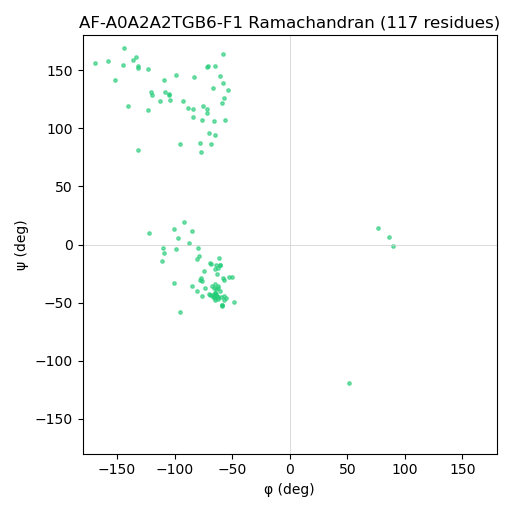00 60.97 103 CYS A CA 1
ATOM 848 C C . CYS A 1 103 ? -5.006 2.535 -4.497 1.00 60.97 103 CYS A C 1
ATOM 850 O O . CYS A 1 103 ? -5.311 3.024 -3.417 1.00 60.97 103 CYS A O 1
ATOM 852 N N . PHE A 1 104 ? -5.211 1.242 -4.766 1.00 61.72 104 PHE A N 1
ATOM 853 C CA . PHE A 1 104 ? -5.721 0.286 -3.778 1.00 61.72 104 PHE A CA 1
ATOM 854 C C . PHE A 1 104 ? -5.000 -1.057 -3.906 1.00 61.72 104 PHE A C 1
ATOM 856 O O . PHE A 1 104 ? -5.074 -1.728 -4.936 1.00 61.72 104 PHE A O 1
ATOM 863 N N . TYR A 1 105 ? -4.317 -1.460 -2.839 1.00 59.03 105 TYR A N 1
ATOM 864 C CA . TYR A 1 105 ? -3.607 -2.727 -2.736 1.00 59.03 105 TYR A CA 1
ATOM 865 C C . TYR A 1 105 ? -4.309 -3.595 -1.700 1.00 59.03 105 TYR A C 1
ATOM 867 O O . TYR A 1 105 ? -4.466 -3.192 -0.552 1.00 59.03 105 TYR A O 1
ATOM 875 N N . CYS A 1 106 ? -4.723 -4.796 -2.099 1.00 58.78 106 CYS A N 1
ATOM 876 C CA . CYS A 1 106 ? -5.334 -5.780 -1.212 1.00 58.78 106 CYS A CA 1
ATOM 877 C C . CYS A 1 106 ? -4.496 -7.054 -1.206 1.00 58.78 106 CYS A C 1
ATOM 879 O O . CYS A 1 106 ? -4.142 -7.601 -2.257 1.00 58.78 106 CYS A O 1
ATOM 881 N N . HIS A 1 107 ? -4.205 -7.537 -0.004 1.00 56.41 107 HIS A N 1
ATOM 882 C CA . HIS A 1 107 ? -3.515 -8.786 0.227 1.00 56.41 107 HIS A CA 1
ATOM 883 C C . HIS A 1 107 ? -4.239 -9.923 -0.503 1.00 56.41 107 HIS A C 1
ATOM 885 O O . HIS A 1 107 ? -5.459 -10.076 -0.428 1.00 56.41 107 HIS A O 1
ATOM 891 N N . LYS A 1 108 ? -3.462 -10.751 -1.206 1.00 50.78 108 LYS A N 1
ATOM 892 C CA . LYS A 1 108 ? -3.942 -11.777 -2.147 1.00 50.78 108 LYS A CA 1
ATOM 893 C C . LYS A 1 108 ? -4.996 -12.740 -1.581 1.00 50.78 108 LYS A C 1
ATOM 895 O O . LYS A 1 108 ? -5.835 -13.223 -2.331 1.00 50.78 108 LYS A O 1
ATOM 900 N N . ASN A 1 109 ? -4.981 -12.986 -0.268 1.00 47.75 109 ASN A N 1
ATOM 901 C CA . ASN A 1 109 ? -5.942 -13.871 0.406 1.00 47.75 109 ASN A CA 1
ATOM 902 C C . ASN A 1 109 ? -7.321 -13.228 0.670 1.00 47.75 109 ASN A C 1
ATOM 904 O O . ASN A 1 109 ? -8.235 -13.944 1.065 1.00 47.75 109 ASN A O 1
ATOM 908 N N . TYR A 1 110 ? -7.477 -11.915 0.462 1.00 53.94 110 TYR A N 1
A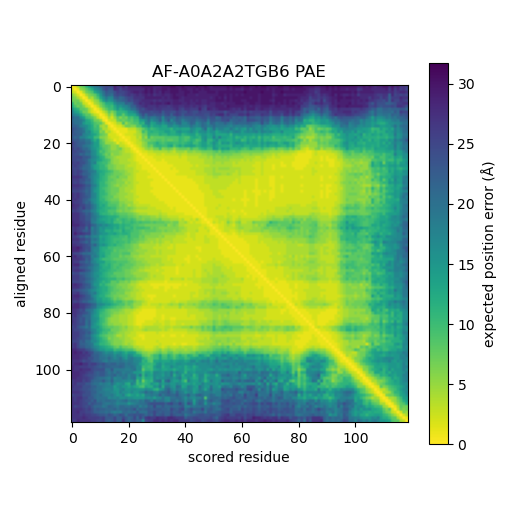TOM 909 C CA . TYR A 1 110 ? -8.713 -11.161 0.737 1.00 53.94 110 TYR A CA 1
ATOM 910 C C . TYR A 1 110 ? -9.272 -10.446 -0.504 1.00 53.94 110 TYR A C 1
ATOM 912 O O . TYR A 1 110 ? -10.220 -9.660 -0.422 1.00 53.94 110 TYR A O 1
ATOM 920 N N . GLN A 1 111 ? -8.723 -10.742 -1.684 1.00 49.72 111 GLN A N 1
ATOM 921 C CA . GLN A 1 111 ? -9.319 -10.311 -2.944 1.00 49.72 111 GLN A CA 1
ATOM 922 C C . GLN A 1 111 ? -10.667 -11.025 -3.146 1.00 49.72 111 GLN A C 1
ATOM 924 O O . GLN A 1 111 ? -10.786 -12.228 -2.923 1.00 49.72 111 GLN A O 1
ATOM 929 N N . GLY A 1 112 ? -11.702 -10.280 -3.548 1.00 47.94 112 GLY A N 1
ATOM 930 C CA . GLY A 1 112 ? -13.070 -10.804 -3.690 1.00 47.94 112 GLY A CA 1
ATOM 931 C C . GLY A 1 112 ? -13.951 -10.702 -2.435 1.00 47.94 112 GLY A C 1
ATOM 932 O O . GLY A 1 112 ? -15.132 -11.027 -2.514 1.00 47.94 112 GLY A O 1
ATOM 933 N N . CYS A 1 113 ? -13.436 -10.176 -1.316 1.00 48.66 113 CYS A N 1
ATOM 934 C CA . CYS A 1 113 ? -14.197 -9.940 -0.077 1.00 48.66 113 CYS A CA 1
ATOM 935 C C . CYS A 1 113 ? -14.974 -8.608 -0.033 1.00 48.66 113 CYS A C 1
ATOM 937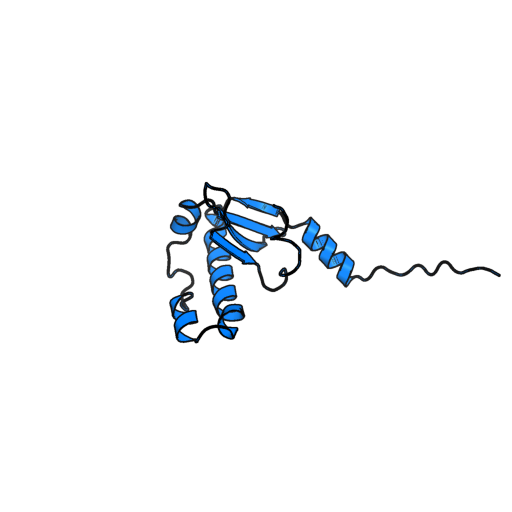 O O . CYS A 1 113 ? -15.444 -8.197 1.020 1.00 48.66 113 CYS A O 1
ATOM 939 N N . GLY A 1 114 ? -15.111 -7.902 -1.159 1.00 47.53 114 GLY A N 1
ATOM 940 C CA . GLY A 1 114 ? -15.894 -6.661 -1.211 1.00 47.53 114 GLY A CA 1
ATOM 941 C C . GLY A 1 114 ? -15.214 -5.423 -0.615 1.00 47.53 114 GLY A C 1
ATOM 942 O O . GLY A 1 114 ? -15.880 -4.407 -0.461 1.00 47.53 114 GLY A O 1
ATOM 943 N N . ILE A 1 115 ? -13.899 -5.453 -0.364 1.00 51.12 115 ILE A N 1
ATOM 944 C CA . ILE A 1 115 ? -13.150 -4.304 0.190 1.00 51.12 115 ILE A CA 1
ATOM 945 C C . ILE A 1 115 ? -13.186 -3.070 -0.747 1.00 51.12 115 ILE A C 1
ATOM 947 O O . ILE A 1 115 ? -13.036 -1.946 -0.293 1.00 51.12 115 ILE A O 1
ATOM 951 N N . GLY A 1 116 ? -13.483 -3.255 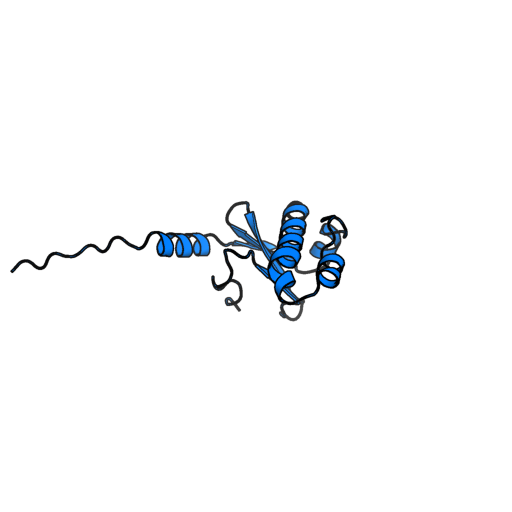-2.042 1.00 43.62 116 GLY A N 1
ATOM 952 C CA . GLY A 1 116 ? -13.731 -2.170 -3.007 1.00 43.62 116 GLY A CA 1
ATOM 953 C C . GLY A 1 116 ? -15.209 -1.886 -3.323 1.00 43.62 116 GLY A C 1
ATOM 954 O O . GLY A 1 116 ? -15.484 -1.251 -4.334 1.00 43.62 116 GLY A O 1
ATOM 955 N N . LYS A 1 117 ? -16.169 -2.418 -2.547 1.00 44.94 117 LYS A N 1
ATOM 956 C CA . LYS A 1 117 ? -17.620 -2.303 -2.821 1.00 44.94 117 LYS A CA 1
ATOM 957 C C . LYS A 1 117 ? -18.393 -1.414 -1.844 1.00 44.94 117 LYS A C 1
ATOM 959 O O . LYS A 1 117 ? -19.595 -1.248 -2.030 1.00 44.94 117 LYS A O 1
ATOM 964 N N . GLN A 1 118 ? -17.740 -0.871 -0.820 1.00 44.16 118 GLN A N 1
ATOM 965 C CA . GLN A 1 118 ? -18.337 0.147 0.043 1.00 44.16 118 GLN A CA 1
ATOM 966 C C . GLN A 1 118 ? -17.926 1.530 -0.456 1.00 44.16 118 GLN A C 1
ATOM 968 O O . GLN A 1 118 ? -16.918 2.092 -0.039 1.00 44.16 118 GLN A O 1
ATOM 973 N N . GLY A 1 119 ? -18.727 2.019 -1.397 1.00 38.62 119 GLY A N 1
ATOM 974 C CA . GLY A 1 119 ? -18.793 3.389 -1.888 1.00 38.62 119 GLY A CA 1
ATOM 975 C C . GLY A 1 119 ? -20.229 3.668 -2.298 1.00 38.62 119 GLY A C 1
ATOM 976 O O . GLY A 1 119 ? -20.843 2.741 -2.880 1.00 38.62 119 GLY A O 1
#

Sequence (119 aa):
MTSEVECKQPDRSQDLREYVNSQIAIRLFEEQDTEQIAQLFHNTVREINIRDYSSNQVRAWAPDNIYFRNWVEVCSSRFTYIAHIMDTIVGFGELEANGHIDCFYCHKNYQGCGIGKQG

Secondary structure (DSSP, 8-state):
-----------HHHHHHHHHHHTEEEEE--GGGHHHHHHHHHHHHHHTGGGTS-HHHHHHHS-S-TTSS-HHHHHHTTEEEEEEETTEEEEEEEE-TTS-EEEEEE-GGGTTSSTT---